Protein AF-A0A2X1N0D2-F1 (afdb_monomer)

Secondary structure (DSSP, 8-state):
---HHHH------GGGHHHHHHHHHHTTSS-TT-EEE---EEETTEEE--SS--SEEEHHHHHHHT-STTTGGG-

pLDDT: mean 76.6, std 7.34, range [56.28, 85.25]

Organism: Escherichia coli (NCBI:txid562)

Sequence (75 aa):
MRNRTITDVFEPGSTVKPMVVMTALQRGVVRENSVLNTIPYRINGHEIKDVARYSELTLTGVLQKSSNVVFPSWR

InterPro domains:
  IPR001460 Penicillin-binding protein, transpeptidase [PF00905] (1-71)
  IPR012338 Beta-lactamase/transpeptidase-like [G3DSA:3.40.710.10] (3-71)
  IPR012338 Beta-lactamase/transpeptidase-like [SSF56601] (2-72)
  IPR050515 Class D beta-lactamase/transpeptidase [PTHR30627] (1-71)

Foldseek 3Di:
DDDCVPPPDDDCPLVCVVVLLVVCVVVVVDDQADKDALAWDDDPNDIQHAPDDDRIDGPVRCNVRVRRSRRVVSD

Structure (mmCIF, N/CA/C/O backbone):
data_AF-A0A2X1N0D2-F1
#
_entry.id   AF-A0A2X1N0D2-F1
#
loop_
_atom_site.group_PDB
_atom_site.id
_atom_site.type_symbol
_atom_site.label_atom_id
_atom_site.label_alt_id
_atom_site.label_comp_id
_atom_site.label_asym_id
_atom_site.label_entity_id
_atom_site.label_seq_id
_atom_site.pdbx_PDB_ins_code
_atom_site.Cartn_x
_atom_site.Cartn_y
_atom_site.Cartn_z
_atom_site.occupancy
_atom_site.B_iso_or_equiv
_atom_site.auth_seq_id
_atom_site.auth_comp_id
_atom_site.auth_asym_id
_atom_site.auth_atom_id
_atom_site.pdbx_PDB_model_num
ATOM 1 N N . MET A 1 1 ? 25.050 24.092 -10.554 1.00 58.75 1 MET A N 1
ATOM 2 C CA . MET A 1 1 ? 24.371 23.325 -9.483 1.00 58.75 1 MET A CA 1
ATOM 3 C C . MET A 1 1 ? 22.958 23.016 -9.950 1.00 58.75 1 MET A C 1
ATOM 5 O O . MET A 1 1 ? 22.280 23.935 -10.386 1.00 58.75 1 MET A O 1
ATOM 9 N N . ARG A 1 2 ? 22.541 21.747 -9.951 1.00 56.28 2 ARG A N 1
ATOM 10 C CA . ARG A 1 2 ? 21.218 21.313 -10.430 1.00 56.28 2 ARG A CA 1
ATOM 11 C C . ARG A 1 2 ? 20.337 20.992 -9.221 1.00 56.28 2 ARG A C 1
ATOM 13 O O . ARG A 1 2 ? 20.753 20.227 -8.354 1.00 56.28 2 ARG A O 1
ATOM 20 N N . ASN A 1 3 ? 19.161 21.616 -9.139 1.00 64.81 3 ASN A N 1
ATOM 21 C CA . ASN A 1 3 ? 18.221 21.403 -8.040 1.00 64.81 3 ASN A CA 1
ATOM 22 C C . ASN A 1 3 ? 17.484 20.070 -8.246 1.00 64.81 3 ASN A C 1
ATOM 24 O O . ASN A 1 3 ? 16.493 19.996 -8.977 1.00 64.81 3 ASN A O 1
ATOM 28 N N . ARG A 1 4 ? 18.011 19.008 -7.628 1.00 66.25 4 ARG A N 1
ATOM 29 C CA . ARG A 1 4 ? 17.496 17.636 -7.757 1.00 66.25 4 ARG A CA 1
ATOM 30 C C . ARG A 1 4 ? 16.047 17.482 -7.290 1.00 66.25 4 ARG A C 1
ATOM 32 O O . ARG A 1 4 ? 15.340 16.649 -7.832 1.00 66.25 4 ARG A O 1
ATOM 39 N N . THR A 1 5 ? 15.568 18.338 -6.387 1.00 62.47 5 THR A N 1
ATOM 40 C CA . THR A 1 5 ? 14.183 18.297 -5.885 1.00 62.47 5 THR A CA 1
ATOM 41 C C . THR A 1 5 ? 13.138 18.571 -6.971 1.00 62.47 5 THR A C 1
ATOM 43 O O . THR A 1 5 ? 12.009 18.112 -6.856 1.00 62.47 5 THR A O 1
ATOM 46 N N . ILE A 1 6 ? 13.499 19.323 -8.018 1.00 67.50 6 ILE A N 1
ATOM 47 C CA . ILE A 1 6 ? 12.581 19.713 -9.105 1.00 67.50 6 ILE A CA 1
ATOM 48 C C . ILE A 1 6 ? 12.915 18.982 -10.411 1.00 67.50 6 ILE A C 1
ATOM 50 O O . ILE A 1 6 ? 12.044 18.789 -11.252 1.00 67.50 6 ILE A O 1
ATOM 54 N N . THR A 1 7 ? 14.180 18.598 -10.606 1.00 64.12 7 THR A N 1
ATOM 55 C CA . THR A 1 7 ? 14.658 18.076 -11.900 1.00 64.12 7 THR A CA 1
ATOM 56 C C . THR A 1 7 ? 14.773 16.560 -11.974 1.00 64.12 7 THR A C 1
ATOM 58 O O . THR A 1 7 ? 14.892 16.042 -13.083 1.00 64.12 7 THR A O 1
ATOM 61 N N . ASP A 1 8 ? 14.726 15.847 -10.848 1.00 60.91 8 ASP A N 1
ATOM 62 C CA . ASP A 1 8 ? 14.813 14.389 -10.850 1.00 60.91 8 ASP A CA 1
ATOM 63 C C . ASP A 1 8 ? 13.414 13.777 -10.689 1.00 60.91 8 ASP A C 1
ATOM 65 O O . ASP A 1 8 ? 12.702 14.032 -9.718 1.00 60.91 8 ASP A O 1
ATOM 69 N N . VAL A 1 9 ? 13.020 12.973 -11.676 1.00 71.12 9 VAL A N 1
ATOM 70 C CA . VAL A 1 9 ? 11.777 12.196 -11.665 1.00 71.12 9 VAL A CA 1
ATOM 71 C C . VAL A 1 9 ? 12.086 10.824 -11.071 1.00 71.12 9 VAL A C 1
ATOM 73 O O . VAL A 1 9 ? 12.980 10.130 -11.550 1.00 71.12 9 VAL A O 1
ATOM 76 N N . PHE A 1 10 ? 11.337 10.429 -10.043 1.00 69.00 10 PHE A N 1
ATOM 77 C CA . PHE A 1 10 ? 11.428 9.112 -9.414 1.00 69.00 10 PHE A CA 1
ATOM 78 C C . PHE A 1 10 ? 10.078 8.413 -9.481 1.00 69.00 10 PHE A C 1
ATOM 80 O O . PHE A 1 10 ? 9.038 9.071 -9.450 1.00 69.00 10 PHE A O 1
ATOM 87 N N . GLU A 1 11 ? 10.089 7.081 -9.525 1.00 66.31 11 GLU A N 1
ATOM 88 C CA . GLU A 1 11 ? 8.864 6.305 -9.373 1.00 66.31 11 GLU A CA 1
ATOM 89 C C . GLU A 1 11 ? 8.309 6.519 -7.957 1.00 66.31 11 GLU A C 1
ATOM 91 O O . GLU A 1 11 ? 8.976 6.184 -6.968 1.00 66.31 11 GLU A O 1
ATOM 96 N N . PRO A 1 12 ? 7.103 7.096 -7.820 1.00 66.19 12 PRO A N 1
ATOM 97 C CA . PRO A 1 12 ? 6.502 7.305 -6.520 1.00 66.19 12 PRO A CA 1
ATOM 98 C C . PRO A 1 12 ? 5.979 5.944 -6.055 1.00 66.19 12 PRO A C 1
ATOM 100 O O . PRO A 1 12 ? 4.873 5.546 -6.390 1.00 66.19 12 PRO A O 1
ATOM 103 N N . GLY A 1 13 ? 6.828 5.180 -5.366 1.00 71.81 13 GLY A N 1
ATOM 104 C CA . GLY A 1 13 ? 6.538 3.809 -4.946 1.00 71.81 13 GLY A CA 1
ATOM 105 C C . GLY A 1 13 ? 5.391 3.726 -3.933 1.00 71.81 13 GLY A C 1
ATOM 106 O O . GLY A 1 13 ? 4.226 3.948 -4.233 1.00 71.81 13 GLY A O 1
ATOM 107 N N . SER A 1 14 ? 5.679 3.400 -2.673 1.00 75.06 14 SER A N 1
ATOM 108 C CA . SER A 1 14 ? 4.608 3.258 -1.666 1.00 75.06 14 SER A CA 1
ATOM 109 C C . SER A 1 14 ? 3.895 4.574 -1.307 1.00 75.06 14 SER A C 1
ATOM 111 O O . SER A 1 14 ? 2.888 4.545 -0.605 1.00 75.06 14 SER A O 1
ATOM 113 N N . THR A 1 15 ? 4.374 5.719 -1.797 1.00 73.44 15 THR A N 1
ATOM 114 C CA . THR A 1 15 ? 3.799 7.046 -1.537 1.00 73.44 15 THR A CA 1
ATOM 115 C C . THR A 1 15 ? 2.469 7.287 -2.254 1.00 73.44 15 THR A C 1
ATOM 117 O O . THR A 1 15 ? 1.683 8.098 -1.773 1.00 73.44 15 THR A O 1
ATOM 120 N N . VAL A 1 16 ? 2.160 6.570 -3.345 1.00 78.31 16 VAL A N 1
ATOM 121 C CA . VAL A 1 16 ? 0.861 6.706 -4.045 1.00 78.31 16 VAL A CA 1
ATOM 122 C C . VAL A 1 16 ? -0.264 5.867 -3.440 1.00 78.31 16 VAL A C 1
ATOM 124 O O . VAL A 1 16 ? -1.434 6.097 -3.736 1.00 78.31 16 VAL A O 1
ATOM 127 N N . LYS A 1 17 ? 0.059 4.908 -2.568 1.00 78.81 17 LYS A N 1
ATOM 128 C CA . LYS A 1 17 ? -0.906 3.961 -1.986 1.00 78.81 17 LYS A CA 1
ATOM 129 C C . LYS A 1 17 ? -2.101 4.623 -1.288 1.00 78.81 17 LYS A C 1
ATOM 131 O O . LYS A 1 17 ? -3.219 4.160 -1.521 1.00 78.81 17 LYS A O 1
ATOM 136 N N . PRO A 1 18 ? -1.936 5.712 -0.505 1.00 76.75 18 PRO A N 1
ATOM 137 C CA . PRO A 1 18 ? -3.078 6.401 0.094 1.00 76.75 18 PRO A CA 1
ATOM 138 C C . PRO A 1 18 ? -4.086 6.913 -0.945 1.00 76.75 18 PRO A C 1
ATOM 140 O O . PRO A 1 18 ? -5.289 6.842 -0.711 1.00 76.75 18 PRO A O 1
ATOM 143 N N . MET A 1 19 ? -3.625 7.355 -2.122 1.00 80.50 19 MET A N 1
ATOM 144 C CA . MET A 1 19 ? -4.518 7.811 -3.196 1.00 80.50 19 MET A CA 1
ATOM 145 C C . MET A 1 19 ? -5.324 6.656 -3.804 1.00 80.50 19 MET A C 1
ATOM 147 O O . MET A 1 19 ? -6.501 6.822 -4.135 1.00 80.50 19 MET A O 1
ATOM 151 N N . VAL A 1 20 ? -4.724 5.466 -3.908 1.00 82.19 20 VAL A N 1
ATOM 152 C CA . VAL A 1 20 ? -5.428 4.266 -4.387 1.00 82.19 20 VAL A CA 1
ATOM 153 C C . VAL A 1 20 ? -6.494 3.830 -3.381 1.00 82.19 20 VAL A C 1
ATOM 155 O O . VAL A 1 20 ? -7.622 3.552 -3.782 1.00 82.19 20 VAL A O 1
ATOM 158 N N . VAL A 1 21 ? -6.182 3.856 -2.078 1.00 81.56 21 VAL A N 1
ATOM 159 C CA . VAL A 1 21 ? -7.167 3.607 -1.009 1.00 81.56 21 VAL A CA 1
ATOM 160 C C . VAL A 1 21 ? -8.321 4.602 -1.073 1.00 81.56 21 VAL A C 1
ATOM 162 O O . VAL A 1 21 ? -9.479 4.192 -1.042 1.00 81.56 21 VAL A O 1
ATOM 165 N N . MET A 1 22 ? -8.027 5.895 -1.224 1.00 83.75 22 MET A N 1
ATOM 166 C CA . MET A 1 22 ? -9.056 6.929 -1.334 1.00 83.75 22 MET A CA 1
ATOM 167 C C . MET A 1 22 ? -9.977 6.688 -2.536 1.00 83.75 22 MET A C 1
ATOM 169 O O . MET A 1 22 ? -11.195 6.766 -2.408 1.00 83.75 22 MET A O 1
ATOM 173 N N . THR A 1 23 ? -9.408 6.317 -3.685 1.00 85.06 23 THR A N 1
ATOM 174 C CA . THR A 1 23 ? -10.186 6.003 -4.893 1.00 85.06 23 THR A CA 1
ATOM 175 C C . THR A 1 23 ? -11.049 4.755 -4.701 1.00 85.06 23 THR A C 1
ATOM 177 O O . THR A 1 23 ? -12.205 4.734 -5.122 1.00 85.06 23 THR A O 1
ATOM 180 N N . ALA A 1 24 ? -10.517 3.718 -4.052 1.00 82.12 24 ALA A N 1
ATOM 181 C CA . ALA A 1 24 ? -11.244 2.482 -3.780 1.00 82.12 24 ALA A CA 1
ATOM 182 C C . ALA A 1 24 ? -12.405 2.697 -2.791 1.00 82.12 24 ALA A C 1
ATOM 184 O O . ALA A 1 24 ? -13.489 2.155 -3.005 1.00 82.12 24 ALA A O 1
ATOM 185 N N . LEU A 1 25 ? -12.211 3.539 -1.769 1.00 85.00 25 LEU A N 1
ATOM 186 C CA . LEU A 1 25 ? -13.275 3.988 -0.864 1.00 85.00 25 LEU A CA 1
ATOM 187 C C . LEU A 1 25 ? -14.334 4.807 -1.613 1.00 85.00 25 LEU A C 1
ATOM 189 O O . LEU A 1 25 ? -15.525 4.535 -1.492 1.00 85.00 25 LEU A O 1
ATOM 193 N N . GLN A 1 26 ? -13.911 5.769 -2.440 1.00 85.12 26 GLN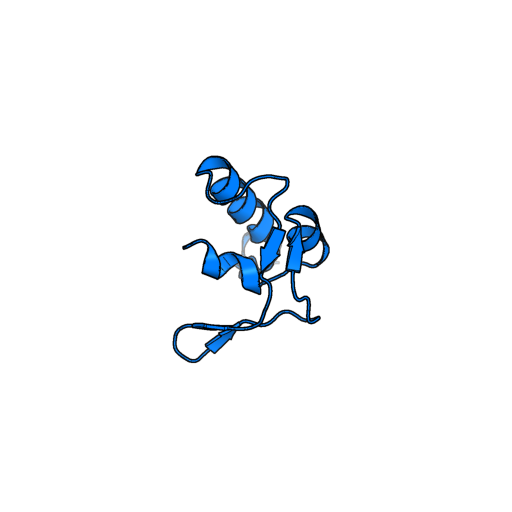 A N 1
ATOM 194 C CA . GLN A 1 26 ? -14.821 6.633 -3.198 1.00 85.12 26 GLN A CA 1
ATOM 195 C C . GLN A 1 26 ? -15.668 5.849 -4.211 1.00 85.12 26 GLN A C 1
ATOM 197 O O . GLN A 1 26 ? -16.836 6.167 -4.418 1.00 85.12 26 GLN A O 1
ATOM 202 N N . ARG A 1 27 ? -15.097 4.812 -4.835 1.00 85.25 27 ARG A N 1
ATOM 203 C CA . ARG A 1 27 ? -15.812 3.907 -5.750 1.00 85.25 27 ARG A CA 1
ATOM 204 C C . ARG A 1 27 ? -16.618 2.821 -5.029 1.00 85.25 27 ARG A C 1
ATOM 206 O O . ARG A 1 27 ? -17.297 2.046 -5.695 1.00 85.25 27 ARG A O 1
ATOM 213 N N . GLY A 1 28 ? -16.538 2.740 -3.700 1.00 82.12 28 GLY A N 1
ATOM 214 C CA . GLY A 1 28 ? -17.219 1.719 -2.902 1.00 82.12 28 GLY A CA 1
ATOM 215 C C . GLY A 1 28 ? -16.675 0.299 -3.094 1.00 82.12 28 GLY A C 1
ATOM 216 O O . GLY A 1 28 ? -17.352 -0.658 -2.726 1.00 82.12 28 GLY A O 1
ATOM 217 N N . VAL A 1 29 ? -15.470 0.154 -3.657 1.00 83.44 29 VAL A N 1
ATOM 218 C CA . VAL A 1 29 ? -14.789 -1.144 -3.834 1.00 83.44 29 VAL A CA 1
ATOM 219 C C . VAL A 1 29 ? -14.388 -1.722 -2.475 1.00 83.44 29 VAL A C 1
ATOM 221 O O . VAL A 1 29 ? -14.426 -2.934 -2.275 1.00 83.44 29 VAL A O 1
ATOM 224 N N . VAL A 1 30 ? -14.054 -0.851 -1.519 1.00 80.94 30 VAL A N 1
ATOM 225 C CA . VAL A 1 3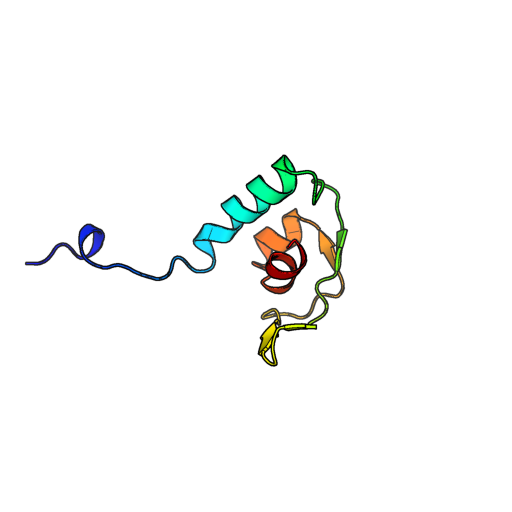0 ? -13.735 -1.213 -0.133 1.00 80.94 30 VAL A CA 1
ATOM 226 C C . VAL A 1 30 ? -14.462 -0.303 0.850 1.00 80.94 30 VAL A C 1
ATOM 228 O O . VAL A 1 30 ? -14.811 0.830 0.524 1.00 80.94 30 VAL A O 1
ATOM 231 N N . ARG A 1 31 ? -14.690 -0.801 2.066 1.00 82.56 31 ARG A N 1
ATOM 232 C CA . ARG A 1 31 ? -15.193 -0.044 3.219 1.00 82.56 31 ARG A CA 1
ATOM 233 C C . ARG A 1 31 ? -14.097 0.070 4.276 1.00 82.56 31 ARG A C 1
ATOM 235 O O . ARG A 1 31 ? -13.163 -0.727 4.298 1.00 82.56 31 ARG A O 1
ATOM 242 N N . GLU A 1 32 ? -14.222 1.031 5.185 1.00 79.81 32 GLU A N 1
ATOM 243 C CA . GLU A 1 32 ? -13.246 1.245 6.268 1.00 79.81 32 GLU A CA 1
ATOM 244 C C . GLU A 1 32 ? -13.046 0.001 7.150 1.00 79.81 32 GLU A C 1
ATOM 246 O O . GLU A 1 32 ? -11.939 -0.281 7.602 1.00 79.81 32 GLU A O 1
ATOM 251 N N . ASN A 1 33 ? -14.109 -0.784 7.340 1.00 80.81 33 ASN A N 1
ATOM 252 C CA . ASN A 1 33 ? -14.107 -2.036 8.093 1.00 80.81 33 ASN A CA 1
ATOM 253 C C . ASN A 1 33 ? -13.908 -3.286 7.218 1.00 80.81 33 ASN A C 1
ATOM 255 O O . ASN A 1 33 ? -14.084 -4.403 7.706 1.00 80.81 33 ASN A O 1
ATOM 259 N N . SER A 1 34 ? -13.570 -3.130 5.935 1.00 80.62 34 SER A N 1
ATOM 260 C CA . SER A 1 34 ? -13.308 -4.271 5.062 1.00 80.62 34 SER A CA 1
ATOM 261 C C . SER A 1 34 ? -12.056 -5.016 5.515 1.00 80.62 34 SER A C 1
ATOM 263 O O . SER A 1 34 ? -10.984 -4.431 5.696 1.00 80.62 34 SER A O 1
ATOM 265 N N . VAL A 1 35 ? -12.206 -6.331 5.656 1.00 81.94 35 VAL A N 1
ATOM 266 C CA . VAL A 1 35 ? -11.101 -7.272 5.815 1.00 81.94 35 VAL A CA 1
ATOM 267 C C . VAL A 1 35 ? -10.747 -7.801 4.434 1.00 81.94 35 VAL A C 1
ATOM 269 O O . VAL A 1 35 ? -11.617 -8.245 3.685 1.00 81.94 35 VAL A O 1
ATOM 272 N N . LEU A 1 36 ? -9.476 -7.681 4.074 1.00 81.38 36 LEU A N 1
ATOM 273 C CA . LEU A 1 36 ? -8.980 -7.945 2.736 1.00 81.38 36 LEU A CA 1
ATOM 274 C C . LEU A 1 36 ? -7.999 -9.103 2.782 1.00 81.38 36 LEU A C 1
ATOM 276 O O . LEU A 1 36 ? -7.096 -9.130 3.617 1.00 81.38 36 LEU A O 1
ATOM 280 N N . ASN A 1 37 ? -8.172 -10.040 1.859 1.00 80.75 37 ASN A N 1
ATOM 281 C CA . ASN A 1 37 ? -7.278 -11.173 1.720 1.00 80.75 37 ASN A CA 1
ATOM 282 C C . ASN A 1 37 ? -5.938 -10.704 1.129 1.00 80.75 37 ASN A C 1
ATOM 284 O O . ASN A 1 37 ? -5.902 -10.080 0.066 1.00 80.75 37 ASN A O 1
ATOM 288 N N . THR A 1 38 ? -4.847 -10.992 1.838 1.00 83.12 38 THR A N 1
ATOM 289 C CA . THR A 1 38 ? -3.479 -10.594 1.468 1.00 83.12 38 THR A CA 1
ATOM 290 C C . THR A 1 38 ? -2.581 -11.793 1.166 1.00 83.12 38 THR A C 1
ATOM 292 O O . THR A 1 38 ? -1.350 -11.699 1.183 1.00 83.12 38 THR A O 1
ATOM 295 N N . ILE A 1 39 ? -3.195 -12.922 0.802 1.00 82.75 39 ILE A N 1
ATOM 296 C CA . ILE A 1 39 ? -2.488 -14.104 0.315 1.00 82.75 39 ILE A CA 1
ATOM 297 C C . ILE A 1 39 ? -1.783 -13.771 -1.015 1.00 82.75 39 ILE A C 1
ATOM 299 O O . ILE A 1 39 ? -2.393 -13.170 -1.903 1.00 82.75 39 ILE A O 1
ATOM 303 N N . PRO A 1 40 ? -0.509 -14.173 -1.192 1.00 81.62 40 PRO A N 1
ATOM 304 C CA . PRO A 1 40 ? 0.220 -13.960 -2.437 1.00 81.62 40 PRO A CA 1
ATOM 305 C C . PRO A 1 40 ? -0.490 -14.575 -3.645 1.00 81.62 40 PRO A C 1
ATOM 307 O O . PRO A 1 40 ? -0.929 -15.726 -3.601 1.00 81.62 40 PRO A O 1
ATOM 310 N N . TYR A 1 41 ? -0.533 -13.840 -4.752 1.00 82.62 41 TYR A N 1
ATOM 311 C CA . TYR A 1 41 ? -1.085 -14.316 -6.020 1.00 82.62 41 TYR A CA 1
ATOM 312 C C . TYR A 1 41 ? -0.205 -13.890 -7.195 1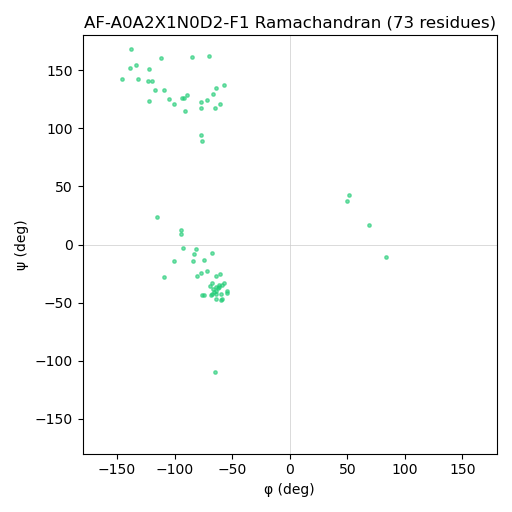.00 82.62 41 TYR A C 1
ATOM 314 O O . TYR A 1 41 ? 0.729 -13.098 -7.053 1.00 82.62 41 TYR A O 1
ATOM 322 N N . ARG A 1 42 ? -0.470 -14.463 -8.371 1.00 83.94 42 ARG A N 1
ATOM 323 C CA . ARG A 1 42 ? 0.284 -14.182 -9.596 1.00 83.94 42 ARG A CA 1
ATOM 324 C C . ARG A 1 42 ? -0.556 -13.382 -10.580 1.00 83.94 42 ARG A C 1
ATOM 326 O O . ARG A 1 42 ? -1.685 -13.764 -10.871 1.00 83.94 42 ARG A O 1
ATOM 333 N N . ILE A 1 43 ? 0.030 -12.327 -11.137 1.00 80.62 43 ILE A N 1
ATOM 334 C CA . ILE A 1 43 ? -0.542 -11.539 -12.235 1.00 80.62 43 ILE A CA 1
ATOM 335 C C . ILE A 1 43 ? 0.450 -11.571 -13.387 1.00 80.62 43 ILE A C 1
ATOM 337 O O . ILE A 1 43 ? 1.606 -11.196 -13.206 1.00 80.62 43 ILE A O 1
ATOM 341 N N . ASN A 1 44 ? 0.020 -12.017 -14.569 1.00 81.12 44 ASN A N 1
ATOM 342 C CA . ASN A 1 44 ? 0.864 -12.073 -15.771 1.00 81.12 44 ASN A CA 1
ATOM 343 C C . ASN A 1 44 ? 2.234 -12.749 -15.537 1.00 81.12 44 ASN A C 1
ATOM 345 O O . ASN A 1 44 ? 3.249 -12.307 -16.060 1.00 81.12 44 ASN A O 1
ATOM 349 N N . GLY A 1 45 ? 2.278 -13.796 -14.705 1.00 83.44 45 GLY A N 1
ATOM 350 C CA . GLY A 1 45 ? 3.512 -14.517 -14.364 1.00 83.44 45 GLY A CA 1
ATOM 351 C C . GLY A 1 45 ? 4.358 -13.892 -13.246 1.00 83.44 45 GLY A C 1
ATOM 352 O O . GLY A 1 45 ? 5.237 -14.570 -12.715 1.00 83.44 45 GLY A O 1
ATOM 353 N N . HIS A 1 46 ? 4.065 -12.663 -12.814 1.00 81.94 46 HIS A N 1
ATOM 354 C CA . HIS A 1 46 ? 4.742 -12.010 -11.693 1.00 81.94 46 HIS A CA 1
ATOM 355 C C . HIS A 1 46 ? 4.045 -12.333 -10.367 1.00 81.94 46 HIS A C 1
ATOM 357 O O . HIS A 1 46 ? 2.830 -12.183 -10.235 1.00 81.94 46 HIS A O 1
ATOM 363 N N . GLU A 1 47 ? 4.816 -12.791 -9.378 1.00 82.69 47 GLU A N 1
ATOM 364 C CA . GLU A 1 47 ? 4.327 -13.022 -8.017 1.00 82.69 47 GLU A CA 1
ATOM 365 C C . GLU A 1 47 ? 4.205 -11.685 -7.278 1.00 82.69 47 GLU A C 1
ATOM 367 O O . GLU A 1 47 ? 5.205 -11.006 -7.039 1.00 82.69 47 GLU A O 1
ATOM 372 N N . ILE A 1 48 ? 2.981 -11.330 -6.890 1.00 82.12 48 ILE A N 1
ATOM 373 C CA . ILE A 1 48 ? 2.724 -10.222 -5.978 1.00 82.12 48 ILE A CA 1
ATOM 374 C C . ILE A 1 48 ? 2.721 -10.790 -4.562 1.00 82.12 48 ILE A C 1
ATOM 376 O O . ILE A 1 48 ? 1.868 -11.603 -4.200 1.00 82.12 48 ILE A O 1
ATOM 380 N N . LYS A 1 49 ? 3.690 -10.356 -3.758 1.00 80.31 49 LYS A N 1
ATOM 381 C CA . LYS A 1 49 ? 3.811 -10.726 -2.349 1.00 80.31 49 LYS A CA 1
ATOM 382 C C . LYS A 1 49 ? 4.196 -9.531 -1.496 1.00 80.31 49 LYS A C 1
ATOM 384 O O . LYS A 1 49 ? 4.885 -8.616 -1.950 1.00 80.31 49 LYS A O 1
ATOM 389 N N . ASP A 1 50 ? 3.780 -9.595 -0.244 1.00 76.94 50 ASP A N 1
ATOM 390 C CA . ASP A 1 50 ? 4.203 -8.662 0.787 1.00 76.94 50 ASP A CA 1
ATOM 391 C C . ASP A 1 50 ? 5.533 -9.085 1.412 1.00 76.94 50 ASP A C 1
ATOM 393 O O . ASP A 1 50 ? 5.948 -10.243 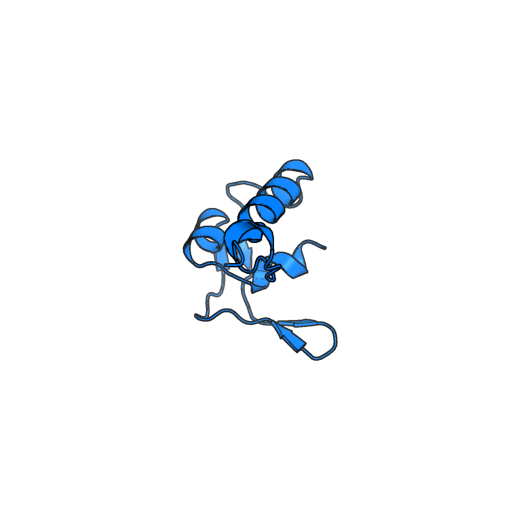1.329 1.00 76.94 50 ASP A O 1
ATOM 397 N N . VAL A 1 51 ? 6.195 -8.129 2.069 1.00 74.75 51 VAL A N 1
ATOM 398 C CA . VAL A 1 51 ? 7.434 -8.373 2.828 1.00 74.75 51 VAL A CA 1
ATOM 399 C C . VAL A 1 51 ? 7.187 -9.363 3.973 1.00 74.75 51 VAL A C 1
ATOM 401 O O . VAL A 1 51 ? 8.028 -10.212 4.252 1.00 74.75 51 VAL A O 1
ATOM 404 N N . ALA A 1 52 ? 6.017 -9.281 4.608 1.00 74.88 52 ALA A N 1
ATOM 405 C CA . ALA A 1 52 ? 5.556 -10.226 5.614 1.00 74.88 52 ALA A CA 1
ATOM 406 C C . ALA A 1 52 ? 4.259 -10.889 5.142 1.00 74.88 52 ALA A C 1
ATOM 408 O O . ALA A 1 52 ? 3.404 -10.234 4.549 1.00 74.88 52 ALA A O 1
ATOM 409 N N . ARG A 1 53 ? 4.114 -12.192 5.406 1.00 73.56 53 ARG A N 1
ATOM 410 C CA . ARG A 1 53 ? 2.888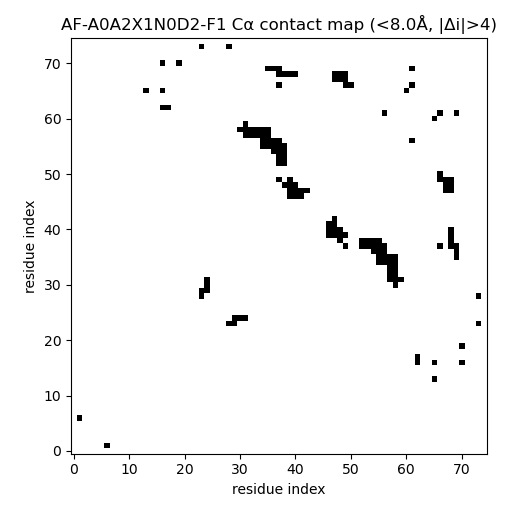 -12.924 5.078 1.00 73.56 53 ARG A CA 1
ATOM 411 C C . ARG A 1 53 ? 1.802 -12.604 6.095 1.00 73.56 53 ARG A C 1
ATOM 413 O O . ARG A 1 53 ? 1.967 -12.869 7.283 1.00 73.56 53 ARG A O 1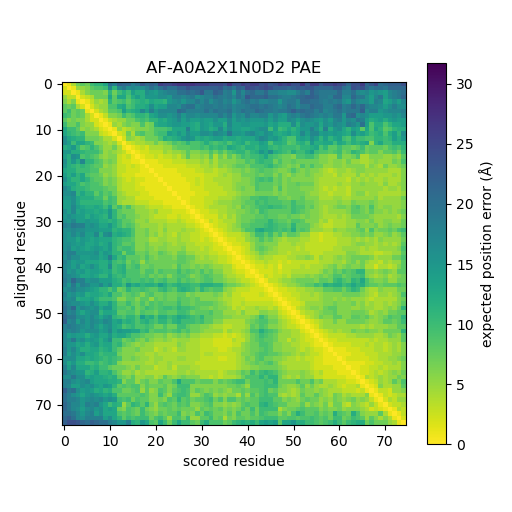
ATOM 420 N N . TYR A 1 54 ? 0.683 -12.113 5.586 1.00 77.75 54 TYR A N 1
ATOM 421 C CA . TYR A 1 54 ? -0.569 -11.966 6.308 1.00 77.75 54 TYR A CA 1
ATOM 422 C C . TYR A 1 54 ? -1.639 -12.738 5.533 1.00 77.75 54 TYR A C 1
ATOM 424 O O . TYR A 1 54 ? -1.598 -12.784 4.306 1.00 77.75 54 TYR A O 1
ATOM 432 N N . SER A 1 55 ? -2.543 -13.418 6.234 1.00 76.12 55 SER A N 1
ATOM 433 C CA . SER A 1 55 ? -3.694 -14.065 5.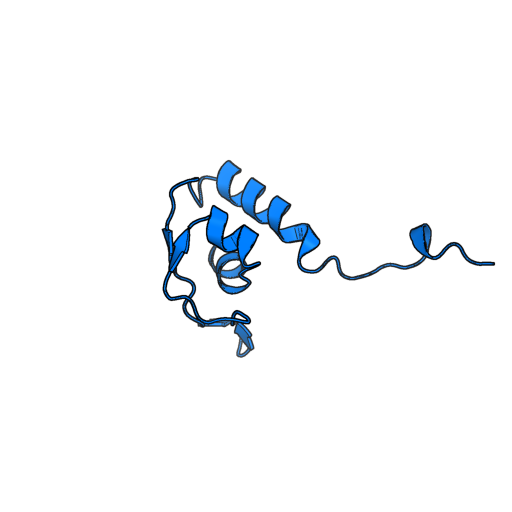594 1.00 76.12 55 SER A CA 1
ATOM 434 C C . SER A 1 55 ? -4.746 -13.024 5.226 1.00 76.12 55 SER A C 1
ATOM 436 O O . SER A 1 55 ? -5.296 -13.039 4.128 1.00 76.12 55 SER A O 1
ATOM 438 N N . GLU A 1 56 ? -4.990 -12.099 6.151 1.00 80.06 56 GLU A N 1
ATOM 439 C CA . GLU A 1 56 ? -5.981 -11.046 6.029 1.00 80.06 56 GLU A CA 1
ATOM 440 C C . GLU A 1 56 ? -5.473 -9.777 6.719 1.00 80.06 56 GLU A C 1
ATOM 442 O O . GLU A 1 56 ? -4.818 -9.839 7.764 1.00 80.06 56 GLU A O 1
ATOM 447 N N . LEU A 1 57 ? -5.769 -8.616 6.139 1.00 82.62 57 LEU A N 1
ATOM 448 C CA . LEU A 1 57 ? -5.508 -7.310 6.741 1.00 82.62 57 LEU A CA 1
ATOM 449 C C . LEU A 1 57 ? -6.752 -6.430 6.639 1.00 82.62 57 LEU A C 1
ATOM 451 O O . LEU A 1 57 ? -7.453 -6.423 5.630 1.00 82.62 57 LEU A O 1
ATOM 455 N N . THR A 1 58 ? -7.005 -5.640 7.680 1.00 84.88 58 THR A N 1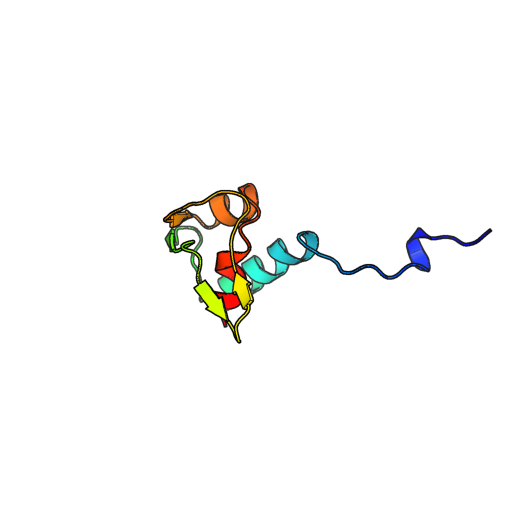
ATOM 456 C CA . THR A 1 58 ? -7.957 -4.524 7.604 1.00 84.88 58 THR A CA 1
ATOM 457 C C . THR A 1 58 ? -7.393 -3.415 6.719 1.00 84.88 58 THR A C 1
ATOM 459 O O . THR A 1 58 ? -6.180 -3.343 6.508 1.00 84.88 58 THR A O 1
ATOM 462 N N . LEU A 1 59 ? -8.240 -2.498 6.245 1.00 81.12 59 LEU A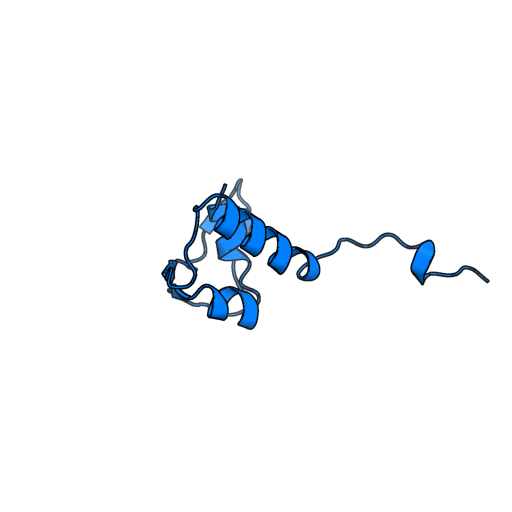 N 1
ATOM 463 C CA . LEU A 1 59 ? -7.793 -1.348 5.448 1.00 81.12 59 LEU A CA 1
ATOM 464 C C . LEU A 1 59 ? -6.692 -0.527 6.153 1.00 81.12 59 LEU A C 1
ATOM 466 O O . LEU A 1 59 ? -5.695 -0.140 5.541 1.00 81.12 59 LEU A O 1
ATOM 470 N N . THR A 1 60 ? -6.822 -0.336 7.467 1.00 82.56 60 THR A N 1
ATOM 471 C CA . THR A 1 60 ? -5.788 0.294 8.302 1.00 82.56 60 THR A CA 1
ATOM 472 C C . THR A 1 60 ? -4.504 -0.534 8.334 1.00 82.56 60 THR A C 1
ATOM 474 O O . THR A 1 60 ? -3.410 0.013 8.204 1.00 82.56 60 THR A O 1
ATOM 477 N N . GLY A 1 61 ? -4.623 -1.859 8.459 1.00 81.62 61 GLY A N 1
ATOM 478 C CA . GLY A 1 61 ? -3.491 -2.784 8.421 1.00 81.62 61 GLY A CA 1
ATOM 479 C C . GLY A 1 61 ? -2.748 -2.763 7.084 1.00 81.62 61 GLY A C 1
ATOM 480 O O . GLY A 1 61 ? -1.519 -2.794 7.076 1.00 81.62 61 GLY A O 1
ATOM 481 N N . VAL A 1 62 ? -3.463 -2.627 5.963 1.00 81.25 62 VAL A N 1
ATOM 482 C CA . VAL A 1 62 ? -2.873 -2.473 4.622 1.00 81.25 62 VAL A CA 1
ATOM 483 C C . VAL A 1 62 ? -1.982 -1.236 4.562 1.00 81.25 62 VAL A C 1
ATOM 485 O O . VAL A 1 62 ? -0.848 -1.333 4.092 1.00 81.25 62 VAL A O 1
ATOM 488 N N . LEU A 1 63 ? -2.457 -0.089 5.058 1.00 80.38 63 LEU A N 1
ATOM 489 C CA . LEU A 1 63 ? -1.670 1.147 5.087 1.00 80.38 63 LEU A CA 1
ATOM 490 C C . LEU A 1 63 ? -0.495 1.048 6.066 1.00 80.38 63 LEU A C 1
ATOM 492 O O . LEU A 1 63 ? 0.625 1.413 5.717 1.00 80.38 63 LEU A O 1
ATOM 496 N N . GLN A 1 64 ? -0.721 0.493 7.259 1.00 81.50 64 GLN A N 1
ATOM 497 C CA . GLN A 1 64 ? 0.314 0.343 8.283 1.00 81.50 64 GLN A CA 1
ATOM 498 C C . GLN A 1 64 ? 1.442 -0.600 7.841 1.00 81.50 64 GLN A C 1
ATOM 500 O O . GLN A 1 64 ? 2.612 -0.356 8.133 1.00 81.50 64 GLN A O 1
ATOM 505 N N . LYS A 1 65 ? 1.099 -1.697 7.162 1.00 78.62 65 LYS A N 1
ATOM 506 C CA . LYS A 1 65 ? 2.057 -2.704 6.682 1.00 78.62 65 LYS A CA 1
ATOM 507 C C . LYS A 1 65 ? 2.525 -2.451 5.257 1.00 78.62 65 LYS A C 1
ATOM 509 O O . LYS A 1 65 ? 3.388 -3.177 4.774 1.00 78.62 65 LYS A O 1
ATOM 514 N N . SER A 1 66 ? 1.992 -1.419 4.603 1.00 75.44 66 SER A N 1
ATOM 515 C CA . SER A 1 66 ? 2.269 -1.102 3.205 1.00 75.44 66 SER A CA 1
ATOM 516 C C . SER A 1 66 ? 2.061 -2.324 2.295 1.00 75.44 66 SER A C 1
ATOM 518 O O . SER A 1 66 ? 2.871 -2.583 1.404 1.00 75.44 66 SER A O 1
ATOM 520 N N . SER A 1 67 ? 0.986 -3.087 2.520 1.00 70.81 67 SER A N 1
ATOM 521 C CA . SER A 1 67 ? 0.688 -4.316 1.768 1.00 70.81 67 SER A CA 1
ATOM 522 C C . SER A 1 67 ? 0.513 -4.005 0.277 1.00 70.81 67 SER A C 1
ATOM 524 O O . SER A 1 67 ? -0.320 -3.190 -0.098 1.00 70.81 67 SER A O 1
ATOM 526 N N . ASN A 1 68 ? 1.328 -4.614 -0.579 1.00 74.06 68 ASN A N 1
ATOM 527 C CA . ASN A 1 68 ? 1.275 -4.507 -2.037 1.00 74.06 68 ASN A CA 1
ATOM 528 C C . ASN A 1 68 ? 0.205 -5.414 -2.647 1.00 74.06 68 ASN A C 1
ATOM 530 O O . ASN A 1 68 ? -0.300 -5.111 -3.725 1.00 74.06 68 ASN A O 1
ATOM 534 N N . VAL A 1 69 ? -0.124 -6.520 -1.976 1.00 71.62 69 VAL A N 1
ATOM 535 C CA . VAL A 1 69 ? -1.024 -7.564 -2.490 1.00 71.62 69 VAL A CA 1
ATOM 536 C C . VAL A 1 69 ? -2.428 -7.019 -2.769 1.00 71.62 69 VAL A C 1
ATOM 538 O O . VAL A 1 69 ? -3.056 -7.397 -3.756 1.00 71.62 69 VAL A O 1
ATOM 541 N N . VAL A 1 70 ? -2.904 -6.071 -1.964 1.00 72.25 70 VAL A N 1
ATOM 542 C CA . VAL A 1 70 ? -4.294 -5.608 -2.041 1.00 72.25 70 VAL A CA 1
ATOM 543 C C . VAL A 1 70 ? -4.593 -4.665 -3.210 1.00 72.25 70 VAL A C 1
ATOM 545 O O . VAL A 1 70 ? -5.732 -4.560 -3.643 1.00 72.25 70 VAL A O 1
ATOM 548 N N . PHE A 1 71 ? -3.596 -3.951 -3.731 1.00 71.38 71 PHE A N 1
ATOM 549 C CA . PHE A 1 71 ? -3.852 -2.895 -4.716 1.00 71.38 71 PHE A CA 1
ATOM 550 C C . PHE A 1 71 ? -4.212 -3.421 -6.110 1.00 71.38 71 PHE A C 1
ATOM 552 O O . PHE A 1 71 ? -5.162 -2.910 -6.704 1.00 71.38 71 PHE A O 1
ATOM 559 N N . PRO A 1 72 ? -3.524 -4.441 -6.655 1.00 69.62 72 PRO A N 1
ATOM 560 C CA . PRO A 1 72 ? -3.890 -4.981 -7.957 1.00 69.62 72 PRO A CA 1
ATOM 561 C C . PRO A 1 72 ? -5.164 -5.840 -7.930 1.00 69.62 72 PRO A C 1
ATOM 563 O O . PRO A 1 72 ? -5.704 -6.125 -8.996 1.00 69.62 72 PRO A O 1
ATOM 566 N N . SER A 1 73 ? -5.657 -6.242 -6.750 1.00 66.44 73 SER A N 1
ATOM 567 C CA . SER A 1 73 ? -6.893 -7.025 -6.617 1.00 66.44 73 SER A CA 1
ATOM 568 C C . SER A 1 73 ? -8.163 -6.168 -6.635 1.00 66.44 73 SER A C 1
ATOM 570 O O . SER A 1 73 ? -9.258 -6.715 -6.710 1.00 66.44 73 SER A O 1
ATOM 572 N N . TRP A 1 74 ? -8.037 -4.837 -6.603 1.00 66.81 74 TRP A N 1
ATOM 573 C CA . TRP A 1 74 ? -9.154 -3.881 -6.675 1.00 66.81 74 TRP A CA 1
ATOM 574 C C . TRP A 1 74 ? -9.446 -3.370 -8.091 1.00 66.81 74 TRP A C 1
ATOM 576 O O . TRP A 1 74 ? -10.148 -2.367 -8.251 1.00 66.81 74 TRP A O 1
ATOM 586 N N . ARG A 1 75 ? -8.857 -4.010 -9.105 1.00 58.88 75 ARG A N 1
ATOM 587 C CA . ARG A 1 75 ? -9.090 -3.676 -10.509 1.00 58.88 75 ARG A CA 1
ATOM 588 C C . ARG A 1 75 ? -10.422 -4.219 -11.011 1.00 58.88 75 ARG A C 1
ATOM 590 O O . ARG A 1 75 ? -10.756 -5.369 -10.662 1.00 58.88 75 ARG A O 1
#

Nearest PDB structures (foldseek):
  7ono-assembly1_A  TM=9.818E-01  e=8.412E-10  Escherichia coli K-12
  7onn-assembly1_A  TM=9.827E-01  e=7.858E-10  Escherichia coli K-12
  6hzo-assembly2_B  TM=9.469E-01  e=4.175E-06  Haemophilus influenzae
  6hzo-assembly4_D  TM=9.546E-01  e=6.724E-06  Haemophilus influenzae
  8vep-assembly1_A  TM=9.487E-01  e=1.012E-05  Neisseria gonorrhoeae

Mean predicted aligned error: 8.33 Å

Solvent-accessible surface area (backbone atoms only — not comparable to full-atom values): 4803 Å² total; per-residue (Å²): 136,80,64,56,90,80,71,57,90,72,85,70,62,83,79,47,49,66,59,53,51,52,51,33,45,74,70,61,78,45,54,83,85,37,74,38,72,37,58,69,49,71,57,97,87,43,78,41,59,47,99,63,92,43,69,61,34,39,51,65,47,33,64,75,67,62,49,56,38,54,63,77,70,74,111

Radius of gyration: 14.87 Å; Cα contacts (8 Å, |Δi|>4): 74; chains: 1; bounding box: 42×38×24 Å